Protein AF-A0A921BC86-F1 (afdb_monomer_lite)

Secondary structure (DSSP, 8-state):
------HHHHHHHHHHTTSHHHHTTBPTTSGGG--PPPTTHHHHHHHHHHHTT--------------B-TTBSSTT-PBP------

Foldseek 3Di:
DDDDDDDPVLQQLLVCCVDVVSVLFFDVCVNVVRDHQPPCNVVVVCVVCVVVPHHDPDDDDDQPQDQDCPGTPDPPPGRGRGDDDD

Structure (mmCIF, N/CA/C/O backbone):
data_AF-A0A921BC86-F1
#
_entry.id   AF-A0A921BC86-F1
#
loop_
_atom_site.group_PDB
_atom_site.id
_atom_site.type_symbol
_atom_site.label_atom_id
_atom_site.label_alt_id
_atom_site.label_comp_id
_atom_site.label_asym_id
_atom_site.label_entity_id
_atom_site.label_seq_id
_atom_site.pdbx_PDB_ins_code
_atom_site.Cartn_x
_atom_site.Cartn_y
_atom_site.Cartn_z
_atom_site.occupancy
_atom_site.B_iso_or_equiv
_atom_site.auth_seq_id
_atom_site.auth_comp_id
_atom_site.auth_asym_id
_atom_site.auth_atom_id
_atom_site.pdbx_PDB_model_num
ATOM 1 N N . MET A 1 1 ? -21.297 -3.852 6.154 1.00 41.09 1 MET A N 1
ATOM 2 C CA . MET A 1 1 ? -19.918 -4.355 6.291 1.00 41.09 1 MET A CA 1
ATOM 3 C C . MET A 1 1 ? -19.027 -3.369 5.559 1.00 41.09 1 MET A C 1
ATOM 5 O O . MET A 1 1 ? -19.188 -3.242 4.353 1.00 41.09 1 MET A O 1
ATOM 9 N N . LEU A 1 2 ? -18.225 -2.588 6.285 1.00 45.47 2 LEU A N 1
ATOM 10 C CA . LEU A 1 2 ? -17.227 -1.691 5.699 1.00 45.47 2 LEU A CA 1
ATOM 11 C C . LEU A 1 2 ? -15.911 -2.475 5.658 1.00 45.47 2 LEU A C 1
ATOM 13 O O . LEU A 1 2 ? -15.513 -3.020 6.683 1.00 45.47 2 LEU A O 1
ATOM 17 N N . LEU A 1 3 ? -15.304 -2.596 4.481 1.00 46.22 3 LEU A N 1
ATOM 18 C CA . LEU A 1 3 ? -14.072 -3.349 4.259 1.00 46.22 3 LEU A CA 1
ATOM 19 C C . LEU A 1 3 ? -13.020 -2.346 3.770 1.00 46.22 3 LEU A C 1
ATOM 21 O O . LEU A 1 3 ? -13.214 -1.734 2.722 1.00 46.22 3 LEU A O 1
ATOM 25 N N . ILE A 1 4 ? -11.964 -2.127 4.552 1.00 53.31 4 ILE A N 1
ATOM 26 C CA . ILE A 1 4 ? -10.835 -1.258 4.190 1.00 53.31 4 ILE A CA 1
ATOM 27 C C . ILE A 1 4 ? -9.695 -2.199 3.816 1.00 53.31 4 ILE A C 1
ATOM 29 O O . ILE A 1 4 ? -9.282 -2.997 4.649 1.00 53.31 4 ILE A O 1
ATOM 33 N N . LEU A 1 5 ? -9.289 -2.187 2.546 1.00 52.00 5 LEU A N 1
ATOM 34 C CA . LEU A 1 5 ? -8.621 -3.337 1.926 1.00 52.00 5 LEU A CA 1
ATOM 35 C C . LEU A 1 5 ? -7.144 -3.132 1.558 1.00 52.00 5 LEU A C 1
ATOM 37 O O . LEU A 1 5 ? -6.512 -4.125 1.235 1.00 52.00 5 LEU A O 1
ATOM 41 N N . ASP A 1 6 ? -6.565 -1.925 1.577 1.00 55.53 6 ASP A N 1
ATOM 42 C CA . ASP A 1 6 ? -5.389 -1.722 0.704 1.00 55.53 6 ASP A CA 1
ATOM 43 C C . ASP A 1 6 ? -4.290 -0.757 1.184 1.00 55.53 6 ASP A C 1
ATOM 45 O O . ASP A 1 6 ? -3.633 -0.111 0.378 1.00 55.53 6 ASP A O 1
ATOM 49 N N . THR A 1 7 ? -4.040 -0.640 2.490 1.00 59.44 7 THR A N 1
ATOM 50 C CA . THR A 1 7 ? -2.942 0.222 2.990 1.00 59.44 7 THR A CA 1
ATOM 51 C C . THR A 1 7 ? -1.596 -0.494 3.130 1.00 59.44 7 THR A C 1
ATOM 53 O O . THR A 1 7 ? -0.545 0.143 3.109 1.00 59.44 7 THR A O 1
ATOM 56 N N . ASP A 1 8 ? -1.587 -1.823 3.235 1.00 67.62 8 ASP A N 1
ATOM 57 C CA . ASP A 1 8 ? -0.353 -2.575 3.502 1.00 67.62 8 ASP A CA 1
ATOM 58 C C . ASP A 1 8 ? 0.566 -2.687 2.279 1.00 67.62 8 ASP A C 1
ATOM 60 O O . ASP A 1 8 ? 1.790 -2.750 2.421 1.00 67.62 8 ASP A O 1
ATOM 64 N N . LEU A 1 9 ? -0.004 -2.711 1.071 1.00 70.88 9 LEU A N 1
ATOM 65 C CA . LEU A 1 9 ? 0.759 -2.875 -0.164 1.00 70.88 9 LEU A CA 1
ATOM 66 C C . LEU A 1 9 ? 1.607 -1.634 -0.469 1.0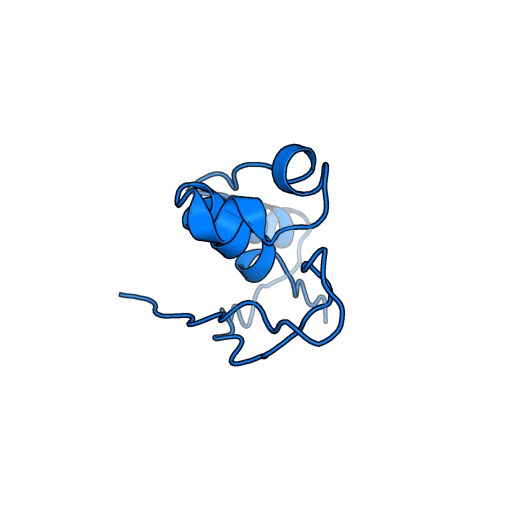0 70.88 9 LEU A C 1
ATOM 68 O O . LEU A 1 9 ? 2.814 -1.747 -0.689 1.00 70.88 9 LEU A O 1
ATOM 72 N N . GLU A 1 10 ? 0.993 -0.453 -0.448 1.00 75.31 10 GLU A N 1
ATOM 73 C CA . GLU A 1 10 ? 1.667 0.826 -0.698 1.00 75.31 10 GLU A CA 1
ATOM 74 C C . GLU A 1 10 ? 2.770 1.093 0.333 1.00 75.31 10 GLU A C 1
ATOM 76 O O . GLU A 1 10 ? 3.890 1.459 -0.036 1.00 75.31 10 GLU A O 1
ATOM 81 N N . TYR A 1 11 ? 2.501 0.799 1.610 1.00 73.81 11 TYR A N 1
ATOM 82 C CA . TYR A 1 11 ? 3.495 0.886 2.679 1.00 73.81 11 TYR A CA 1
ATOM 83 C C . TYR A 1 11 ? 4.726 0.018 2.401 1.00 73.81 11 TYR A C 1
ATOM 85 O O . TYR A 1 11 ? 5.865 0.457 2.561 1.00 73.81 11 TYR A O 1
ATOM 93 N N . GLN A 1 12 ? 4.531 -1.216 1.941 1.00 73.12 12 GLN A N 1
ATOM 94 C CA . GLN A 1 12 ? 5.650 -2.113 1.665 1.00 73.12 12 GLN A CA 1
ATOM 95 C C . GLN A 1 12 ? 6.435 -1.727 0.418 1.00 73.12 12 GLN A C 1
ATOM 97 O O . GLN A 1 12 ? 7.661 -1.876 0.407 1.00 73.12 12 GLN A O 1
ATOM 102 N N . ILE A 1 13 ? 5.764 -1.202 -0.612 1.00 78.44 13 ILE A N 1
ATOM 103 C CA . ILE A 1 13 ? 6.454 -0.618 -1.765 1.00 78.44 13 ILE A CA 1
ATOM 104 C C . ILE A 1 13 ? 7.317 0.554 -1.292 1.00 78.44 13 ILE A C 1
ATOM 106 O O . ILE A 1 13 ? 8.486 0.623 -1.671 1.00 78.44 13 ILE A O 1
ATOM 110 N N . LEU A 1 14 ? 6.797 1.418 -0.415 1.00 78.75 14 LEU A N 1
ATOM 111 C CA . LEU A 1 14 ? 7.544 2.547 0.138 1.00 78.75 14 LEU A CA 1
ATOM 112 C C . LEU A 1 14 ? 8.788 2.087 0.920 1.00 78.75 14 LEU A C 1
ATOM 114 O O . LEU A 1 14 ? 9.882 2.606 0.688 1.00 78.75 14 LEU A O 1
ATOM 118 N N . GLN A 1 15 ? 8.657 1.072 1.782 1.00 78.75 15 GLN A N 1
ATOM 119 C CA . GLN A 1 15 ? 9.791 0.499 2.522 1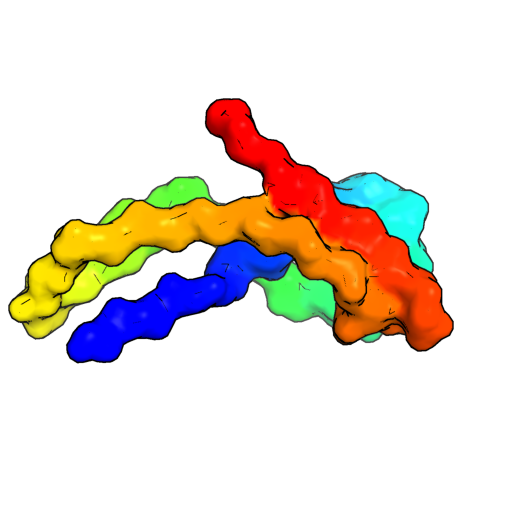.00 78.75 15 GLN A CA 1
ATOM 120 C C . GLN A 1 15 ? 10.847 -0.104 1.581 1.00 78.75 15 GLN A C 1
ATOM 122 O O . GLN A 1 15 ? 12.045 0.128 1.739 1.00 78.75 15 GLN A O 1
ATOM 127 N N . ARG A 1 16 ? 10.428 -0.846 0.550 1.00 76.44 16 ARG A N 1
ATOM 128 C CA . ARG A 1 16 ? 11.346 -1.473 -0.418 1.00 76.44 16 ARG A CA 1
ATOM 129 C C . ARG A 1 16 ? 11.974 -0.480 -1.384 1.00 76.44 16 ARG A C 1
ATOM 131 O O . ARG A 1 16 ? 13.108 -0.698 -1.798 1.00 76.44 16 ARG A O 1
ATOM 138 N N . ALA A 1 17 ? 11.301 0.626 -1.694 1.00 80.06 17 ALA A N 1
ATOM 139 C CA . ALA A 1 17 ? 11.826 1.716 -2.516 1.00 80.06 17 ALA A CA 1
ATOM 140 C C . ALA A 1 17 ? 12.992 2.480 -1.856 1.00 80.06 17 ALA A C 1
ATOM 142 O O . ALA A 1 17 ? 13.568 3.383 -2.473 1.00 80.06 17 ALA A O 1
ATOM 143 N N . GLN A 1 18 ? 13.361 2.138 -0.615 1.00 79.69 18 GLN A N 1
ATOM 144 C CA . GLN A 1 18 ? 14.643 2.521 -0.015 1.00 79.69 18 GLN A CA 1
ATOM 145 C C . GLN A 1 18 ? 15.826 1.775 -0.661 1.00 79.69 18 GLN A C 1
ATOM 147 O O . GLN A 1 18 ? 16.940 2.294 -0.688 1.00 79.69 18 GLN A O 1
ATOM 152 N N . ASN A 1 19 ? 15.595 0.582 -1.222 1.00 83.25 19 ASN A N 1
ATOM 153 C CA . ASN A 1 19 ? 16.569 -0.134 -2.038 1.00 83.25 19 ASN A CA 1
ATOM 154 C C . ASN A 1 19 ? 16.578 0.447 -3.460 1.00 83.25 19 ASN A C 1
ATOM 156 O O . ASN A 1 19 ? 15.554 0.464 -4.144 1.00 83.25 19 ASN A O 1
ATOM 160 N N . GLN A 1 20 ? 17.751 0.891 -3.912 1.00 80.56 20 GLN A N 1
ATOM 161 C CA . GLN A 1 20 ? 17.922 1.518 -5.219 1.00 80.56 20 GLN A CA 1
ATOM 162 C C . GLN A 1 20 ? 17.541 0.589 -6.385 1.00 80.56 20 GLN A C 1
ATOM 164 O O . GLN A 1 20 ? 16.852 1.030 -7.297 1.00 80.56 20 GLN A O 1
ATOM 169 N N . GLU A 1 21 ? 17.894 -0.698 -6.328 1.00 82.81 21 GLU A N 1
ATOM 170 C CA . GLU A 1 21 ? 17.568 -1.669 -7.384 1.00 82.81 21 GLU A CA 1
ATOM 171 C C . GLU A 1 21 ? 16.053 -1.894 -7.507 1.00 82.81 21 GLU A C 1
ATOM 173 O O . GLU A 1 21 ? 15.529 -2.118 -8.596 1.00 82.81 21 GLU A O 1
ATOM 178 N N . TYR A 1 22 ? 15.334 -1.832 -6.384 1.00 81.38 22 TYR A N 1
ATOM 179 C CA . TYR A 1 22 ? 13.876 -1.937 -6.376 1.00 81.38 22 TYR A CA 1
ATOM 180 C C . TYR A 1 22 ? 13.228 -0.642 -6.877 1.00 81.38 22 TYR A C 1
ATOM 182 O O . TYR A 1 22 ? 12.304 -0.685 -7.683 1.00 81.38 22 TYR A O 1
ATOM 190 N N . CYS A 1 23 ? 13.745 0.511 -6.442 1.00 81.38 23 CYS A N 1
ATOM 191 C CA . CYS A 1 23 ? 13.272 1.825 -6.869 1.00 81.38 23 CYS A CA 1
ATOM 192 C C . CYS A 1 23 ? 13.413 2.023 -8.384 1.00 81.38 23 CYS A C 1
ATOM 194 O O . CYS A 1 23 ? 12.498 2.535 -9.016 1.00 81.38 23 CYS A O 1
ATOM 196 N N . GLU A 1 24 ? 14.521 1.565 -8.972 1.00 84.25 24 GLU A N 1
ATOM 197 C CA . GLU A 1 24 ? 14.769 1.606 -10.417 1.00 84.25 24 GLU A CA 1
ATOM 198 C C . GLU A 1 24 ? 13.828 0.704 -11.224 1.00 84.25 24 GLU A C 1
ATOM 200 O O . GLU A 1 24 ? 13.814 0.792 -12.444 1.00 84.25 24 GLU A O 1
ATOM 205 N N . LYS A 1 25 ? 13.042 -0.172 -10.594 1.00 84.38 25 LYS A N 1
ATOM 206 C CA . LYS A 1 25 ? 12.047 -1.005 -11.286 1.00 84.38 25 LYS A CA 1
ATOM 207 C C . LYS A 1 25 ? 10.633 -0.432 -11.192 1.00 84.38 25 LYS A C 1
ATOM 209 O O . LYS A 1 25 ? 9.771 -0.876 -11.945 1.00 84.38 25 LYS A O 1
ATOM 214 N N . LEU A 1 26 ? 10.390 0.541 -10.312 1.00 82.94 26 LEU A N 1
ATOM 215 C CA . LEU A 1 26 ? 9.079 1.170 -10.165 1.00 82.94 26 LEU A CA 1
ATOM 216 C C . LEU A 1 26 ? 8.742 2.058 -11.366 1.00 82.94 26 LEU A C 1
ATOM 218 O O . LEU A 1 26 ? 9.632 2.558 -12.050 1.00 82.94 26 LEU A O 1
ATOM 222 N N . ILE A 1 27 ? 7.447 2.263 -11.606 1.00 86.00 27 ILE A N 1
ATOM 223 C CA . ILE A 1 27 ? 6.959 3.284 -12.539 1.00 86.00 27 ILE A CA 1
ATOM 224 C C . ILE A 1 27 ? 7.558 4.645 -12.156 1.00 86.00 27 ILE A C 1
ATOM 226 O O . ILE A 1 27 ? 7.507 5.049 -10.991 1.00 86.00 27 ILE A O 1
ATOM 230 N N . ASP A 1 28 ? 8.100 5.357 -13.144 1.00 83.06 28 ASP A N 1
ATOM 231 C CA . ASP A 1 28 ? 8.630 6.709 -12.961 1.00 83.06 28 ASP A CA 1
ATOM 232 C C . ASP A 1 28 ? 7.571 7.623 -12.330 1.00 83.06 28 ASP A C 1
ATOM 234 O O . ASP A 1 28 ? 6.446 7.733 -12.823 1.00 83.06 28 ASP A O 1
ATOM 238 N N . GLY A 1 29 ? 7.923 8.293 -11.233 1.00 80.12 29 GLY A N 1
ATOM 239 C CA . GLY A 1 29 ? 6.996 9.159 -10.506 1.00 80.12 29 GLY A CA 1
ATOM 240 C C . GLY A 1 29 ? 6.119 8.438 -9.474 1.00 80.12 29 GLY A C 1
ATOM 241 O O . GLY A 1 29 ? 5.412 9.105 -8.721 1.00 80.12 29 GLY A O 1
ATOM 242 N N . TYR A 1 30 ? 6.119 7.097 -9.418 1.00 81.19 30 TYR A N 1
ATOM 243 C CA . TYR A 1 30 ? 5.251 6.354 -8.497 1.00 81.19 30 TYR A CA 1
ATOM 244 C C . TYR A 1 30 ? 5.675 6.528 -7.038 1.00 81.19 30 TYR A C 1
ATOM 246 O O . TYR A 1 30 ? 4.828 6.726 -6.169 1.00 81.19 30 TYR A O 1
ATOM 254 N N . LYS A 1 31 ? 6.982 6.527 -6.753 1.00 80.06 31 LYS A N 1
ATOM 255 C CA . LYS A 1 31 ? 7.503 6.711 -5.389 1.00 80.06 31 LYS A CA 1
ATOM 256 C C . LYS A 1 31 ? 7.062 8.042 -4.780 1.00 80.06 31 LYS A C 1
ATOM 258 O O . LYS A 1 31 ? 6.782 8.104 -3.591 1.00 80.06 31 LYS A O 1
ATOM 263 N N . GLU A 1 32 ? 6.979 9.086 -5.592 1.00 82.69 32 GLU A N 1
ATOM 264 C CA . GLU A 1 32 ? 6.559 10.429 -5.205 1.00 82.69 32 GLU A CA 1
ATOM 265 C C . GLU A 1 32 ? 5.066 10.503 -4.858 1.00 82.69 32 GLU A C 1
ATOM 267 O O . GLU A 1 32 ? 4.643 11.444 -4.189 1.00 82.69 32 GLU A O 1
ATOM 272 N N . THR A 1 33 ? 4.270 9.519 -5.293 1.00 79.56 33 THR A N 1
ATOM 273 C CA . THR A 1 33 ? 2.850 9.400 -4.925 1.00 79.56 33 THR A CA 1
ATOM 274 C C . THR A 1 33 ? 2.630 8.651 -3.613 1.00 79.56 33 THR A C 1
ATOM 276 O O . THR A 1 33 ? 1.557 8.772 -3.025 1.00 79.56 33 THR A O 1
ATOM 279 N N . LEU A 1 34 ? 3.634 7.907 -3.135 1.00 77.69 34 LEU A N 1
ATOM 280 C CA . LEU A 1 34 ? 3.535 7.135 -1.902 1.00 77.69 34 LEU A CA 1
ATOM 281 C C . LEU A 1 34 ? 3.718 8.048 -0.689 1.00 77.69 34 LEU A C 1
ATOM 283 O O . LEU A 1 34 ? 4.690 8.800 -0.591 1.00 77.69 34 LEU A O 1
ATOM 287 N N . VAL A 1 35 ? 2.792 7.945 0.259 1.00 70.75 35 VAL A N 1
ATOM 288 C CA . VAL A 1 35 ? 2.837 8.677 1.527 1.00 70.75 35 VAL A CA 1
ATOM 289 C C . VAL A 1 35 ? 3.225 7.710 2.636 1.00 70.75 35 VAL A C 1
ATOM 291 O O . VAL A 1 35 ? 2.783 6.562 2.663 1.00 70.75 35 VAL A O 1
ATOM 294 N N . GLU A 1 36 ? 4.076 8.170 3.550 1.00 66.94 36 GLU A N 1
ATOM 295 C CA . GLU A 1 36 ? 4.412 7.399 4.740 1.00 66.94 36 GLU A CA 1
ATOM 296 C C . GLU A 1 36 ? 3.160 7.216 5.599 1.00 66.94 36 GLU A C 1
ATOM 298 O O . GLU A 1 36 ? 2.500 8.184 5.980 1.00 66.94 36 GLU A O 1
ATOM 303 N N . ILE A 1 37 ? 2.816 5.959 5.871 1.00 68.31 37 ILE A N 1
ATOM 304 C CA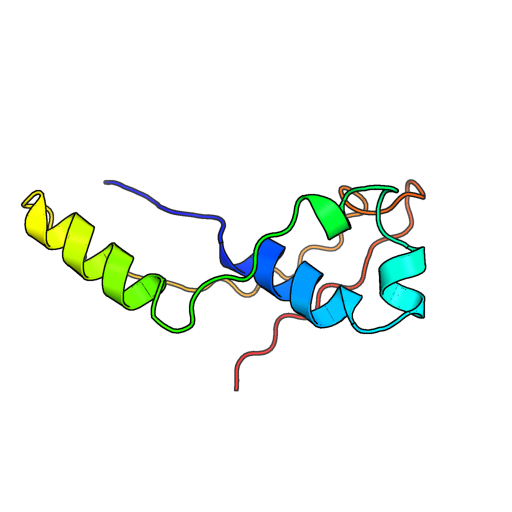 . ILE A 1 37 ? 1.706 5.640 6.761 1.00 68.31 37 ILE A CA 1
ATOM 305 C C . ILE A 1 37 ? 2.174 5.889 8.190 1.00 68.31 37 ILE A C 1
ATOM 307 O O . ILE A 1 37 ? 3.200 5.354 8.61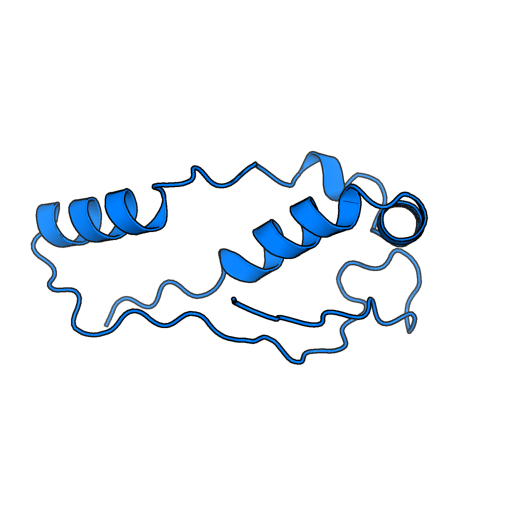3 1.00 68.31 37 ILE A O 1
ATOM 311 N N . GLU A 1 38 ? 1.417 6.701 8.926 1.00 67.25 38 GLU A N 1
ATOM 312 C CA . GLU A 1 38 ? 1.672 6.956 10.341 1.00 67.25 38 GLU A CA 1
ATOM 313 C C . GLU A 1 38 ? 1.693 5.639 11.127 1.00 67.25 38 GLU A C 1
ATOM 315 O O . GLU A 1 38 ? 0.847 4.769 10.919 1.00 67.25 38 GLU A O 1
ATOM 320 N N . GLU A 1 39 ? 2.620 5.507 12.078 1.00 68.25 39 GLU A N 1
ATOM 321 C CA . GLU A 1 39 ? 2.777 4.297 12.904 1.00 68.25 39 GLU A CA 1
ATOM 322 C C . GLU A 1 39 ? 1.460 3.881 13.587 1.00 68.25 39 GLU A C 1
ATOM 324 O O . GLU A 1 39 ? 1.137 2.698 13.676 1.00 68.25 39 GLU A O 1
ATOM 329 N N . ASN A 1 40 ? 0.641 4.868 13.961 1.00 70.94 40 ASN A N 1
ATOM 330 C CA . ASN A 1 40 ? -0.634 4.663 14.646 1.00 70.94 40 ASN A CA 1
ATOM 331 C C . ASN A 1 40 ? -1.843 4.709 13.699 1.00 70.94 40 ASN A C 1
ATOM 333 O O . ASN A 1 40 ? -2.976 4.749 14.170 1.00 70.94 40 ASN A O 1
ATOM 337 N N . PHE A 1 41 ? -1.646 4.700 12.375 1.00 76.00 41 PHE A N 1
ATOM 338 C CA . PHE A 1 41 ? -2.734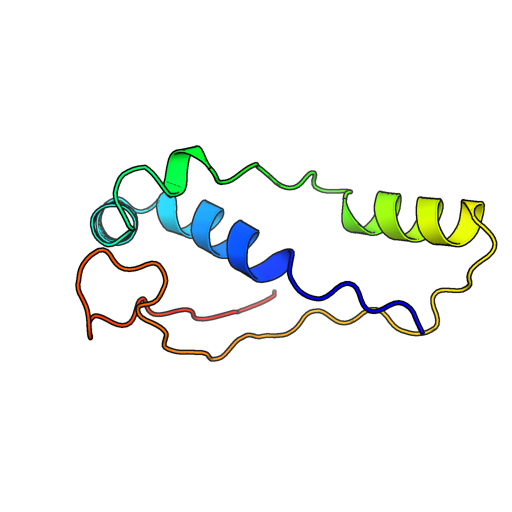 4.833 11.399 1.00 76.00 41 PHE A CA 1
ATOM 339 C C . PHE A 1 41 ? -3.860 3.819 11.636 1.00 76.00 41 PHE A C 1
ATOM 341 O O . PHE A 1 41 ? -5.032 4.187 11.657 1.00 76.00 41 PHE A O 1
ATOM 348 N N . CYS A 1 42 ? -3.514 2.549 11.874 1.00 74.50 42 CYS A N 1
ATOM 349 C CA . CYS A 1 42 ? -4.503 1.501 12.137 1.00 74.50 42 CYS A CA 1
ATOM 350 C C . CYS A 1 42 ? -5.293 1.772 13.427 1.00 74.50 42 CYS A C 1
ATOM 352 O O . CYS A 1 42 ? -6.501 1.545 13.479 1.00 74.50 42 CYS A O 1
ATOM 354 N N . GLU A 1 43 ? -4.624 2.273 14.466 1.00 77.44 43 GLU A N 1
ATOM 355 C CA . GLU A 1 43 ? -5.257 2.609 15.742 1.00 77.44 43 GLU A CA 1
ATOM 356 C C . GLU A 1 43 ? -6.206 3.798 15.584 1.00 77.44 43 GLU A C 1
ATOM 358 O O . GLU A 1 43 ? -7.353 3.724 16.030 1.00 77.44 43 GLU A O 1
ATOM 363 N N . THR A 1 44 ? -5.760 4.848 14.890 1.00 81.38 44 THR A N 1
ATOM 364 C CA . THR A 1 44 ? -6.568 6.021 14.535 1.00 81.38 44 THR A CA 1
ATOM 365 C C . THR A 1 44 ? -7.792 5.608 13.723 1.00 81.38 44 THR A C 1
ATOM 367 O O . THR A 1 44 ? -8.913 5.965 14.069 1.00 81.38 44 THR A O 1
ATOM 370 N N . LEU A 1 45 ? -7.614 4.758 12.710 1.00 81.56 45 LEU A N 1
ATOM 371 C CA . LEU A 1 45 ? -8.704 4.275 11.869 1.00 81.56 45 LEU A CA 1
ATOM 372 C C . LEU A 1 45 ? -9.751 3.487 12.670 1.00 81.56 45 LEU A C 1
ATOM 374 O O . LEU A 1 45 ? -10.952 3.697 12.502 1.00 81.56 45 LEU A O 1
ATOM 378 N N . ILE A 1 46 ? -9.319 2.600 13.572 1.00 82.00 46 ILE A N 1
ATOM 379 C CA . ILE A 1 46 ? -10.232 1.858 14.454 1.00 82.00 46 ILE A CA 1
ATOM 380 C C . ILE A 1 46 ? -10.989 2.819 15.379 1.00 82.00 46 ILE A C 1
ATOM 382 O O . ILE A 1 46 ? -12.189 2.637 15.608 1.00 82.00 46 ILE A O 1
ATOM 386 N N . GLN A 1 47 ? -10.306 3.826 15.928 1.00 84.06 47 GLN A N 1
ATOM 387 C CA . GLN A 1 47 ? -10.930 4.836 16.781 1.00 84.06 47 GLN A CA 1
ATOM 388 C C . GLN A 1 47 ? -11.972 5.654 16.016 1.00 84.06 47 GLN A C 1
ATOM 390 O O . GLN A 1 47 ? -13.080 5.822 16.523 1.00 84.06 47 GLN A O 1
ATOM 395 N N . ASP A 1 48 ? -11.668 6.080 14.793 1.00 85.19 48 ASP A N 1
ATOM 396 C CA . ASP A 1 48 ? -12.577 6.847 13.943 1.00 85.19 48 ASP A CA 1
ATOM 397 C C . ASP A 1 48 ? -13.819 6.035 13.562 1.00 85.19 48 ASP A C 1
ATOM 399 O O . ASP A 1 48 ? -14.948 6.511 13.700 1.00 85.19 48 ASP A O 1
ATOM 403 N N . VAL A 1 49 ? -13.644 4.772 13.159 1.00 84.25 49 VAL A N 1
ATOM 404 C CA . VAL A 1 49 ? -14.765 3.871 12.838 1.00 84.25 49 VAL A CA 1
ATOM 405 C C . VAL A 1 49 ? -15.687 3.696 14.051 1.00 84.25 49 VAL A C 1
ATOM 407 O O . VAL A 1 49 ? -16.912 3.801 13.921 1.00 84.25 49 VAL A O 1
ATOM 410 N N . ARG A 1 50 ? -15.106 3.522 15.246 1.00 84.81 50 ARG A N 1
ATOM 411 C CA . ARG A 1 50 ? -15.856 3.460 16.511 1.00 84.81 50 ARG A CA 1
ATOM 412 C C . ARG A 1 50 ? -16.537 4.777 16.855 1.00 84.81 50 ARG A C 1
ATOM 414 O O . ARG A 1 50 ? -17.673 4.762 17.324 1.00 84.81 50 ARG A O 1
ATOM 421 N N . HIS A 1 51 ? -15.882 5.905 16.604 1.00 88.56 51 HIS A N 1
ATOM 422 C CA . HIS A 1 51 ? -16.432 7.233 16.858 1.00 88.56 51 HIS A CA 1
ATOM 423 C C . HIS A 1 51 ? -17.679 7.512 16.009 1.00 88.56 51 HIS A C 1
ATOM 425 O O . HIS A 1 51 ? -18.643 8.099 16.495 1.00 88.56 51 HIS A O 1
ATOM 431 N N . VAL A 1 52 ? -17.701 7.024 14.766 1.00 88.31 52 VAL A N 1
ATOM 432 C CA . VAL A 1 52 ? -18.861 7.118 13.863 1.00 88.31 52 VAL A CA 1
ATOM 433 C C . VAL A 1 52 ? -19.989 6.138 14.255 1.00 88.31 52 VAL A C 1
ATOM 435 O O . VAL A 1 52 ? -21.093 6.206 13.716 1.00 88.31 52 VAL A O 1
ATOM 438 N N . GLY A 1 53 ? -19.763 5.271 15.249 1.00 88.00 53 GLY A N 1
ATOM 439 C CA . GLY A 1 53 ? -20.766 4.360 15.808 1.00 88.00 53 GLY A CA 1
ATOM 440 C C . GLY A 1 53 ? -20.779 2.968 15.175 1.00 88.00 53 GLY A C 1
ATOM 441 O O . GLY A 1 53 ? -21.737 2.220 15.373 1.00 88.00 53 GLY A O 1
ATOM 442 N N . PHE A 1 54 ? -19.738 2.610 14.420 1.00 83.00 54 PHE A N 1
ATOM 443 C CA . PHE A 1 54 ? -19.553 1.260 13.896 1.00 83.00 54 PHE A CA 1
ATOM 444 C C . PHE A 1 54 ? -18.640 0.447 14.812 1.00 83.00 54 PHE A C 1
ATOM 446 O O . PHE A 1 54 ? -17.666 0.962 15.353 1.00 83.00 54 PHE A O 1
ATOM 453 N N . ASP A 1 55 ? -18.931 -0.843 14.956 1.00 80.38 55 ASP A N 1
ATOM 454 C CA . ASP A 1 55 ? -18.036 -1.756 15.662 1.00 80.38 55 ASP A CA 1
ATOM 455 C C . ASP A 1 55 ? -17.106 -2.471 14.677 1.00 80.38 55 ASP A C 1
ATOM 457 O O . ASP A 1 55 ? -17.507 -2.834 13.566 1.00 80.38 55 ASP A O 1
ATOM 461 N N . VAL A 1 56 ? -15.858 -2.675 15.090 1.00 75.38 56 VAL A N 1
ATOM 462 C CA . VAL A 1 56 ? -14.836 -3.356 14.289 1.00 75.38 56 VAL A CA 1
ATOM 463 C C . VAL A 1 56 ? -14.761 -4.796 14.773 1.00 75.38 56 VAL A C 1
ATOM 465 O O . VAL A 1 56 ? -14.101 -5.095 15.765 1.00 75.38 56 VAL A O 1
ATOM 468 N N . SER A 1 57 ? -15.463 -5.694 14.084 1.00 74.94 57 SER A N 1
ATOM 469 C CA . SER A 1 57 ? -15.505 -7.115 14.451 1.00 74.94 57 SER A CA 1
ATOM 470 C C . SER A 1 57 ? -14.275 -7.900 13.994 1.00 74.94 57 SER A C 1
ATOM 472 O O . SER A 1 57 ? -14.005 -8.975 14.521 1.00 74.94 57 SER A O 1
ATOM 474 N N . HIS A 1 58 ? -13.571 -7.407 12.975 1.00 70.75 58 HIS A N 1
ATOM 475 C CA . HIS A 1 58 ? -12.453 -8.098 12.346 1.00 70.75 58 HIS A CA 1
ATOM 476 C C . HIS A 1 58 ? -11.514 -7.086 11.689 1.00 70.75 58 HIS A C 1
ATOM 478 O O . HIS A 1 58 ? -11.980 -6.139 11.053 1.00 70.75 58 HIS A O 1
ATOM 484 N N . PHE A 1 59 ? -10.212 -7.281 11.875 1.00 69.50 59 PHE A N 1
ATOM 485 C CA . PHE A 1 59 ? -9.165 -6.431 11.328 1.00 69.50 59 PHE A CA 1
ATOM 486 C C . PHE A 1 59 ? -7.979 -7.316 10.954 1.00 69.50 59 PHE A C 1
ATOM 488 O O . PHE A 1 59 ? -7.292 -7.824 11.840 1.00 69.50 59 PHE A O 1
ATOM 495 N N . ASP A 1 60 ? -7.787 -7.512 9.653 1.00 62.81 60 ASP A N 1
ATOM 496 C CA . ASP A 1 60 ? -6.827 -8.462 9.099 1.00 62.81 60 ASP A CA 1
ATOM 497 C C . ASP A 1 60 ? -5.823 -7.756 8.195 1.00 62.81 60 ASP A C 1
ATOM 499 O O . ASP A 1 60 ? -6.181 -6.905 7.381 1.00 62.81 60 ASP A O 1
ATOM 503 N N . PHE A 1 61 ? -4.568 -8.176 8.321 1.00 60.66 61 PHE A N 1
ATOM 504 C CA . PHE A 1 61 ? -3.473 -7.793 7.440 1.00 60.66 61 PHE A CA 1
ATOM 505 C C . PHE A 1 61 ? -3.232 -8.959 6.491 1.00 60.66 61 PHE A C 1
ATOM 507 O O . PHE A 1 61 ? -3.004 -10.084 6.944 1.00 60.66 61 PHE A O 1
ATOM 514 N N . HIS A 1 62 ? -3.305 -8.711 5.189 1.00 55.56 62 HIS A N 1
ATOM 515 C CA . HIS A 1 62 ? -3.106 -9.765 4.202 1.00 55.56 62 HIS A CA 1
ATOM 516 C C . HIS A 1 62 ? -1.635 -9.809 3.785 1.00 55.56 62 HIS A C 1
ATOM 518 O O . HIS A 1 62 ? -1.058 -8.807 3.360 1.00 55.56 62 HIS A O 1
ATOM 524 N N . GLU A 1 63 ? -1.023 -10.991 3.879 1.00 52.62 63 GLU A N 1
ATOM 525 C CA . GLU A 1 63 ? 0.217 -11.268 3.158 1.00 52.62 63 GLU A CA 1
ATOM 526 C C . GLU A 1 63 ? -0.139 -11.436 1.678 1.00 52.62 63 GLU A C 1
ATOM 528 O O . GLU A 1 63 ? -0.715 -12.441 1.262 1.00 52.62 63 GLU A O 1
ATOM 533 N N . TYR A 1 64 ? 0.142 -10.411 0.876 1.00 53.94 64 TYR A N 1
ATOM 534 C CA . TYR A 1 64 ? -0.131 -10.439 -0.556 1.00 53.94 64 TYR A CA 1
ATOM 535 C C . TYR A 1 64 ? 0.940 -11.257 -1.291 1.00 53.94 64 TYR A C 1
ATOM 537 O O . TYR A 1 64 ? 1.887 -10.704 -1.821 1.00 53.94 64 TYR A O 1
ATOM 545 N N . GLU A 1 65 ? 0.835 -12.575 -1.415 1.00 51.66 65 GLU A N 1
ATOM 546 C CA . GLU A 1 65 ? 1.725 -13.313 -2.339 1.00 51.66 65 GLU A CA 1
ATOM 547 C C . GLU A 1 65 ? 1.334 -13.088 -3.815 1.00 51.66 65 GLU A C 1
ATOM 549 O O . GLU A 1 65 ? 1.022 -14.026 -4.542 1.00 51.66 65 GLU A O 1
ATOM 554 N N . ASP A 1 66 ? 1.304 -11.829 -4.258 1.00 53.94 66 ASP A N 1
ATOM 555 C CA . ASP A 1 66 ? 0.941 -11.456 -5.620 1.00 53.94 66 ASP A CA 1
ATOM 556 C C . ASP A 1 66 ? 2.175 -10.976 -6.388 1.00 53.94 66 ASP A C 1
ATOM 558 O O . ASP A 1 66 ? 2.788 -9.945 -6.076 1.00 53.94 66 ASP A O 1
ATOM 562 N N . GLU A 1 67 ? 2.548 -11.746 -7.405 1.00 56.78 67 GLU A N 1
ATOM 563 C CA . GLU A 1 67 ? 3.506 -11.322 -8.411 1.00 56.78 67 GLU A CA 1
ATOM 564 C C . GLU A 1 67 ? 2.767 -10.462 -9.438 1.00 56.78 67 GLU A C 1
ATOM 566 O O . GLU A 1 67 ? 2.067 -10.970 -10.309 1.00 56.78 67 GLU A O 1
ATOM 571 N N . THR A 1 68 ? 2.917 -9.143 -9.332 1.00 64.94 68 THR A N 1
ATOM 572 C CA . THR A 1 68 ? 2.335 -8.211 -10.300 1.00 64.94 68 THR A CA 1
ATOM 573 C C . THR A 1 68 ? 3.378 -7.222 -10.798 1.00 64.94 68 THR A C 1
ATOM 575 O O . THR A 1 68 ? 4.220 -6.723 -10.043 1.00 64.94 68 THR A O 1
ATOM 578 N N . ASP A 1 69 ? 3.301 -6.939 -12.091 1.00 67.44 69 ASP A N 1
ATOM 579 C CA . ASP A 1 69 ? 4.046 -5.907 -12.798 1.00 67.44 69 ASP A CA 1
ATOM 580 C C . ASP A 1 69 ? 3.286 -4.568 -12.836 1.00 67.44 69 ASP A C 1
ATOM 582 O O . ASP A 1 69 ? 3.780 -3.612 -13.423 1.00 67.44 69 ASP A O 1
ATOM 586 N N . ALA A 1 70 ? 2.126 -4.454 -12.171 1.00 75.88 70 ALA A N 1
ATOM 587 C CA . ALA A 1 70 ? 1.283 -3.252 -12.186 1.00 75.88 70 ALA A CA 1
ATOM 588 C C . ALA A 1 70 ? 1.993 -1.981 -11.687 1.00 75.88 70 ALA A C 1
ATOM 590 O O . ALA A 1 70 ? 1.580 -0.873 -12.019 1.00 75.88 70 ALA A O 1
ATOM 591 N N . TYR A 1 71 ? 3.057 -2.144 -10.899 1.00 76.69 71 TYR A N 1
ATOM 592 C CA . TYR A 1 71 ? 3.888 -1.054 -10.376 1.00 76.69 71 TYR A CA 1
ATOM 593 C C . TYR A 1 71 ? 5.277 -1.017 -11.013 1.00 76.69 71 TYR A C 1
ATOM 595 O O . TYR A 1 71 ? 6.099 -0.182 -10.639 1.00 76.69 71 TYR A O 1
ATOM 603 N N . SER A 1 72 ? 5.550 -1.932 -11.945 1.00 78.00 72 SER A N 1
ATOM 604 C CA . SER A 1 72 ? 6.803 -2.014 -12.679 1.00 78.00 72 SER A CA 1
ATOM 605 C C . SER A 1 72 ? 6.752 -1.106 -13.898 1.00 78.00 72 SER A C 1
ATOM 607 O O . SER A 1 72 ? 5.764 -1.075 -14.629 1.00 78.00 72 SER A O 1
ATOM 609 N N . GLN A 1 73 ? 7.848 -0.408 -14.182 1.00 83.25 73 GLN A N 1
ATOM 610 C CA . GLN A 1 73 ? 7.982 0.294 -15.462 1.00 83.25 73 GLN A CA 1
ATOM 611 C C . GLN A 1 73 ? 8.187 -0.659 -16.656 1.00 83.25 73 GLN A C 1
ATOM 613 O O . GLN A 1 73 ? 8.148 -0.231 -17.811 1.00 83.25 73 GLN A O 1
ATOM 618 N N . ARG A 1 74 ? 8.421 -1.955 -16.402 1.00 79.81 74 ARG A N 1
ATOM 619 C CA . ARG A 1 74 ? 8.666 -2.980 -17.422 1.00 79.81 74 ARG A CA 1
ATOM 620 C C . ARG A 1 74 ? 7.580 -4.059 -17.367 1.00 79.81 74 ARG A C 1
ATOM 622 O O . ARG A 1 74 ? 7.575 -4.856 -16.427 1.00 79.81 74 ARG A O 1
ATOM 629 N N . PRO A 1 75 ? 6.701 -4.134 -18.382 1.00 74.19 75 PRO A N 1
ATOM 630 C CA . PRO A 1 75 ? 5.689 -5.183 -18.468 1.00 74.19 75 PRO A CA 1
ATOM 631 C C . PRO A 1 75 ? 6.316 -6.582 -18.421 1.00 74.19 75 PRO A C 1
ATOM 633 O O . PRO A 1 75 ? 7.299 -6.850 -19.116 1.00 74.19 75 PRO A O 1
ATOM 636 N N . GLY A 1 76 ? 5.748 -7.471 -17.611 1.00 71.31 76 GLY A N 1
ATOM 637 C CA . GLY A 1 76 ? 6.246 -8.825 -17.365 1.00 71.31 76 GLY A CA 1
ATOM 638 C C . GLY A 1 76 ? 7.425 -8.923 -16.388 1.00 71.31 76 GLY A C 1
ATOM 639 O O . GLY A 1 76 ? 7.844 -10.036 -16.072 1.00 71.31 76 GLY A O 1
ATOM 640 N N . GLU A 1 77 ? 7.963 -7.802 -15.889 1.00 76.06 77 GLU A N 1
ATOM 641 C CA . GLU A 1 77 ? 8.922 -7.804 -14.779 1.00 76.06 77 GLU A CA 1
ATOM 642 C C . GLU A 1 77 ? 8.152 -7.713 -13.458 1.00 76.06 77 GLU A C 1
ATOM 644 O O . GLU A 1 77 ? 7.859 -6.624 -12.959 1.00 76.06 77 GLU A O 1
ATOM 649 N N . ASN A 1 78 ? 7.815 -8.881 -12.902 1.00 69.94 78 ASN A N 1
ATOM 650 C CA . ASN A 1 78 ? 7.168 -8.977 -11.600 1.00 69.94 78 ASN A CA 1
ATOM 651 C C . ASN A 1 78 ? 8.086 -8.390 -10.529 1.00 69.94 78 ASN A C 1
ATOM 653 O O . ASN A 1 78 ? 9.215 -8.848 -10.327 1.00 69.94 78 ASN A O 1
ATOM 657 N N . LEU A 1 79 ? 7.584 -7.392 -9.807 1.00 68.38 79 LEU A N 1
ATOM 658 C CA . LEU A 1 79 ? 8.261 -6.914 -8.614 1.00 68.38 79 LEU A CA 1
ATOM 659 C C . LEU A 1 79 ? 8.053 -7.974 -7.537 1.00 68.38 79 LEU A C 1
ATOM 661 O O . LEU A 1 79 ? 6.906 -8.215 -7.157 1.00 68.38 79 LEU A O 1
ATOM 665 N N . PRO A 1 80 ? 9.115 -8.622 -7.025 1.00 62.78 80 PRO A N 1
ATOM 666 C CA . PRO A 1 80 ? 8.943 -9.584 -5.958 1.00 62.78 80 PRO A CA 1
ATOM 667 C C . PRO A 1 80 ? 8.330 -8.835 -4.783 1.00 62.78 80 PRO A C 1
ATOM 669 O O . PRO A 1 80 ? 8.904 -7.854 -4.301 1.00 62.78 80 PRO A O 1
ATOM 672 N N . LYS A 1 81 ? 7.165 -9.289 -4.330 1.00 62.94 81 LYS A N 1
ATOM 673 C CA . LYS A 1 81 ? 6.507 -8.795 -3.133 1.00 62.94 81 LYS A CA 1
ATOM 674 C C . LYS A 1 81 ? 6.472 -9.951 -2.136 1.00 62.94 81 LYS A C 1
ATOM 676 O O . LYS A 1 81 ? 5.765 -10.929 -2.317 1.00 62.94 81 LYS A O 1
ATOM 681 N N . LYS A 1 82 ? 7.354 -9.908 -1.140 1.00 50.41 82 LYS A N 1
ATOM 682 C CA . LYS A 1 82 ? 7.482 -10.977 -0.138 1.00 50.41 82 LYS A CA 1
ATOM 683 C C . LYS A 1 82 ? 7.086 -10.412 1.215 1.00 50.41 82 LYS A C 1
ATOM 685 O O . LYS A 1 82 ? 7.895 -9.769 1.880 1.00 50.41 82 LYS A O 1
ATOM 690 N N . PHE A 1 83 ? 5.814 -10.553 1.528 1.00 55.12 83 PHE A N 1
ATOM 691 C CA . PHE A 1 83 ? 5.204 -10.016 2.728 1.00 55.12 83 PHE A CA 1
ATOM 692 C C . PHE A 1 83 ? 5.666 -10.903 3.876 1.00 55.12 83 PHE A C 1
ATOM 694 O O . PHE A 1 83 ? 5.386 -12.092 3.886 1.00 55.12 83 PHE A O 1
ATOM 701 N N . TYR A 1 84 ? 6.461 -10.348 4.781 1.00 38.97 84 TYR A N 1
ATOM 702 C CA . TYR A 1 84 ? 6.781 -11.009 6.035 1.00 38.97 84 TYR A CA 1
ATOM 703 C C . TYR A 1 84 ? 6.467 -10.027 7.140 1.00 38.97 84 TYR A C 1
ATOM 705 O O . TYR A 1 84 ? 7.027 -8.927 7.162 1.00 38.97 84 TYR A O 1
ATOM 713 N N . ARG A 1 85 ? 5.601 -10.433 8.064 1.00 38.88 85 ARG A N 1
ATOM 714 C CA . ARG A 1 85 ? 5.508 -9.777 9.363 1.00 38.88 85 ARG A CA 1
ATOM 715 C C . ARG A 1 85 ? 6.360 -10.548 10.373 1.00 38.88 85 ARG A C 1
ATOM 717 O O . ARG A 1 85 ? 6.284 -11.773 10.440 1.00 38.88 85 ARG A O 1
ATOM 724 N N . SER A 1 86 ? 7.175 -9.821 11.135 1.00 35.00 86 SER A N 1
ATOM 725 C CA . SER A 1 86 ? 7.655 -10.250 12.455 1.00 35.00 86 SER A CA 1
ATOM 726 C C . SER A 1 86 ? 6.701 -9.752 13.525 1.00 35.00 86 SER A C 1
ATOM 728 O O . SER A 1 86 ? 6.297 -8.574 13.382 1.00 35.00 86 SER A O 1
#

pLDDT: mean 71.14, std 12.97, range [35.0, 88.56]

Radius of gyration: 15.26 Å; chains: 1; bounding box: 39×24×35 Å

Sequence (86 aa):
MLLILDTDLEYQILQRAQNQEYCEKLIDGYKETLVEIEENFCETLIQDVRHVGFDVSHFDFHEYEDETDA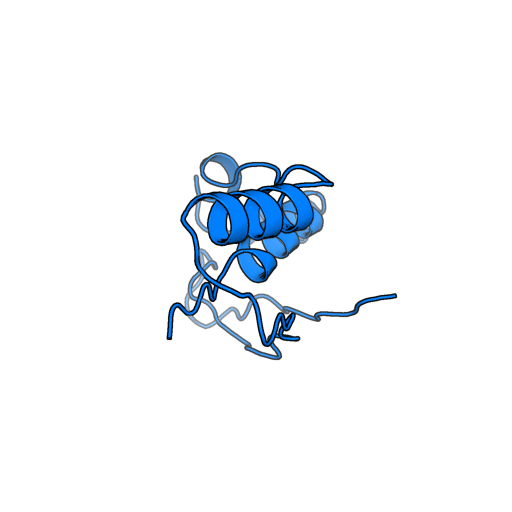YSQRPGENLPKKFYRS